Protein AF-A0ABD0TVQ8-F1 (afdb_monomer_lite)

Organism: Dendrobium thyrsiflorum (NCBI:txid117978)

InterPro domains:
  IPR002610 Peptidase S54, RHOMBOID-like [PTHR22936] (37-156)
  IPR022764 Peptidase S54, rhomboid domain [PF01694] (118-156)
  IPR035952 Rhomboid-like superfamily [G3DSA:1.20.1540.10] (41-158)
  IPR035952 Rhomboid-like superfamily [SSF144091] (42-156)

Structure (mmCIF, N/CA/C/O backbone):
data_AF-A0ABD0TVQ8-F1
#
_entry.id   AF-A0ABD0TVQ8-F1
#
loop_
_atom_site.group_PDB
_atom_site.id
_atom_site.type_symbol
_atom_site.label_atom_id
_atom_site.label_alt_id
_atom_site.label_comp_id
_atom_site.label_asym_id
_atom_site.label_entity_id
_atom_site.label_seq_id
_atom_site.pdbx_PDB_ins_code
_atom_site.Cartn_x
_atom_site.Cartn_y
_atom_site.Cartn_z
_atom_site.occupancy
_atom_site.B_iso_or_equiv
_atom_site.auth_seq_id
_atom_site.auth_comp_id
_atom_site.auth_asym_id
_atom_site.auth_atom_id
_atom_site.pdbx_PDB_model_num
ATOM 1 N N . MET A 1 1 ? -68.582 -15.828 108.645 1.00 33.28 1 MET A N 1
ATOM 2 C CA . MET A 1 1 ? -67.919 -17.125 108.888 1.00 33.28 1 MET A CA 1
ATOM 3 C C . MET A 1 1 ? -68.261 -18.036 107.720 1.00 33.28 1 MET A C 1
ATOM 5 O O . MET A 1 1 ? -69.447 -18.259 107.550 1.00 33.28 1 MET A O 1
ATOM 9 N N . ALA A 1 2 ? -67.241 -18.496 106.968 1.00 34.94 2 ALA A N 1
ATOM 10 C CA . ALA A 1 2 ? -67.259 -19.591 105.970 1.00 34.94 2 ALA A CA 1
ATOM 11 C C . ALA A 1 2 ? -68.169 -19.417 104.724 1.00 34.94 2 ALA A C 1
ATOM 13 O O . ALA A 1 2 ? -69.262 -18.898 104.852 1.00 34.94 2 ALA A O 1
ATOM 14 N N . MET A 1 3 ? -67.890 -19.843 103.486 1.00 33.44 3 MET A N 1
ATOM 15 C CA . MET A 1 3 ? -66.777 -20.412 102.689 1.00 33.44 3 MET A CA 1
ATOM 16 C C . MET A 1 3 ? -67.300 -20.331 101.216 1.00 33.44 3 MET A C 1
ATOM 18 O O . MET A 1 3 ? -68.487 -20.543 101.009 1.00 33.44 3 MET A O 1
ATOM 22 N N . ARG A 1 4 ? -66.553 -19.816 100.225 1.00 38.50 4 ARG A N 1
ATOM 23 C CA . ARG A 1 4 ? -65.771 -20.548 99.189 1.00 38.50 4 ARG A CA 1
ATOM 24 C C . ARG A 1 4 ? -66.583 -21.296 98.097 1.00 38.50 4 ARG A C 1
ATOM 26 O O . ARG A 1 4 ? -67.403 -22.139 98.427 1.00 38.50 4 ARG A O 1
ATOM 33 N N . GLY A 1 5 ? -66.228 -21.065 96.821 1.00 37.38 5 GLY A N 1
ATOM 34 C CA . GLY A 1 5 ? -66.559 -21.903 95.645 1.00 37.38 5 GLY A CA 1
ATOM 35 C C . GLY A 1 5 ? -66.944 -21.062 94.418 1.00 37.38 5 GLY A C 1
ATOM 36 O O . GLY A 1 5 ? -68.102 -20.701 94.275 1.00 37.38 5 GLY A O 1
ATOM 37 N N . ASP A 1 6 ? -65.995 -20.460 93.698 1.00 41.78 6 ASP A N 1
ATOM 38 C CA . ASP A 1 6 ? -65.337 -21.006 92.488 1.00 41.78 6 ASP A CA 1
ATOM 39 C C . ASP A 1 6 ? -66.322 -21.413 91.374 1.00 41.78 6 ASP A C 1
ATOM 41 O O . ASP A 1 6 ? -66.804 -22.541 91.318 1.00 41.78 6 ASP A O 1
ATOM 45 N N . GLY A 1 7 ? -66.632 -20.453 90.499 1.00 42.44 7 GLY A N 1
ATOM 46 C CA . GLY A 1 7 ? -67.338 -20.666 89.238 1.00 42.44 7 GLY A CA 1
ATOM 47 C C . GLY A 1 7 ? -66.349 -20.533 88.088 1.00 42.44 7 GLY A C 1
ATOM 48 O O . GLY A 1 7 ? -66.278 -19.483 87.454 1.00 42.44 7 GLY A O 1
ATOM 49 N N . SER A 1 8 ? -65.557 -21.583 87.875 1.00 40.28 8 SER A N 1
ATOM 50 C CA . SER A 1 8 ? -64.655 -21.728 86.734 1.00 40.28 8 SER A CA 1
ATOM 51 C C . SER A 1 8 ? -65.392 -21.475 85.417 1.00 40.28 8 SER A C 1
ATOM 53 O O . SER A 1 8 ? -66.349 -22.165 85.069 1.00 40.28 8 SER A O 1
ATOM 55 N N . THR A 1 9 ? -64.916 -20.475 84.679 1.00 43.75 9 THR A N 1
ATOM 56 C CA . THR A 1 9 ? -65.236 -20.241 83.273 1.00 43.75 9 THR A CA 1
ATOM 57 C C . THR A 1 9 ? -64.885 -21.490 82.473 1.00 43.75 9 THR A C 1
ATOM 59 O O . THR A 1 9 ? -63.727 -21.911 82.470 1.00 43.75 9 THR A O 1
ATOM 62 N N . ALA A 1 10 ? -65.874 -22.083 81.806 1.00 42.53 10 ALA A N 1
ATOM 63 C CA . ALA A 1 10 ? -65.649 -23.157 80.851 1.00 42.53 10 ALA A CA 1
ATOM 64 C C . ALA A 1 10 ? -64.708 -22.651 79.746 1.00 42.53 10 ALA A C 1
ATOM 66 O O . ALA A 1 10 ? -65.053 -21.748 78.987 1.00 42.53 10 ALA A O 1
ATOM 67 N N . VAL A 1 11 ? -63.495 -23.198 79.710 1.00 44.91 11 VAL A N 1
ATOM 68 C CA . VAL A 1 11 ? -62.554 -23.029 78.604 1.00 44.91 11 VAL A CA 1
ATOM 69 C C . VAL A 1 11 ? -62.820 -24.185 77.651 1.00 44.91 11 VAL A C 1
ATOM 71 O O . VAL A 1 11 ? -62.498 -25.329 77.970 1.00 44.91 11 VAL A O 1
ATOM 74 N N . ASP A 1 12 ? -63.441 -23.893 76.509 1.00 43.81 12 ASP A N 1
ATOM 75 C CA . ASP A 1 12 ? -63.528 -24.845 75.404 1.00 43.81 12 ASP A CA 1
ATOM 76 C C . ASP A 1 12 ? -62.108 -25.123 74.897 1.00 43.81 12 ASP A C 1
ATOM 78 O O . ASP A 1 12 ? -61.392 -24.241 74.417 1.00 43.81 12 ASP A O 1
ATOM 82 N N . MET A 1 13 ? -61.672 -26.362 75.094 1.00 39.38 13 MET A N 1
ATOM 83 C CA . MET A 1 13 ? -60.327 -26.832 74.801 1.00 39.38 13 MET A CA 1
ATOM 84 C C . MET A 1 13 ? -60.286 -27.315 73.345 1.00 39.38 13 MET A C 1
ATOM 86 O O . MET A 1 13 ? -60.282 -28.517 73.079 1.00 39.38 13 MET A O 1
ATOM 90 N N . ASP A 1 14 ? -60.271 -26.381 72.388 1.00 47.28 14 ASP A N 1
ATOM 91 C CA . ASP A 1 14 ? -60.069 -26.733 70.979 1.00 47.28 14 ASP A CA 1
ATOM 92 C C . ASP A 1 14 ? -58.584 -27.046 70.735 1.00 47.28 14 ASP A C 1
ATOM 94 O O . ASP A 1 14 ? -57.701 -26.187 70.646 1.00 47.28 14 ASP A O 1
ATOM 98 N N . THR A 1 15 ? -58.287 -28.338 70.710 1.00 49.91 15 THR A N 1
ATOM 99 C CA . THR A 1 15 ? -56.956 -28.892 70.484 1.00 49.91 15 THR A CA 1
ATOM 100 C C . THR A 1 15 ? -56.677 -28.905 68.982 1.00 49.91 15 THR A C 1
ATOM 102 O O . THR A 1 15 ? -56.748 -29.967 68.370 1.00 49.91 15 THR A O 1
ATOM 105 N N . LYS A 1 16 ? -56.372 -27.735 68.386 1.00 48.31 16 LYS A N 1
ATOM 106 C CA . LYS A 1 16 ? -55.550 -27.548 67.157 1.00 48.31 16 LYS A CA 1
ATOM 107 C C . LYS A 1 16 ? -55.581 -26.102 66.629 1.00 48.31 16 LYS A C 1
ATOM 109 O O . LYS A 1 16 ? -56.050 -25.830 65.533 1.00 48.31 16 LYS A O 1
ATOM 114 N N . THR A 1 17 ? -54.916 -25.189 67.324 1.00 50.25 17 THR A N 1
ATOM 115 C 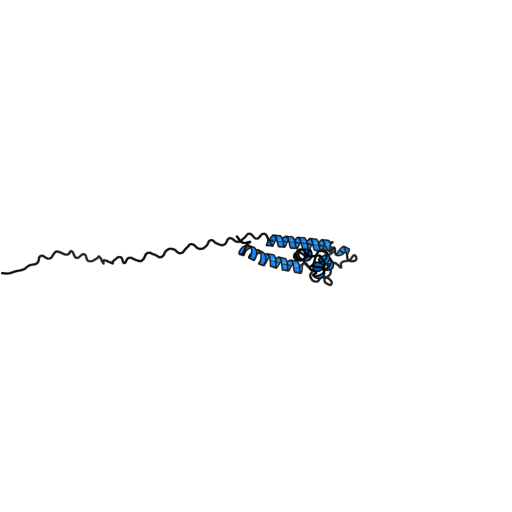CA . THR A 1 17 ? -54.328 -24.011 66.661 1.00 50.25 17 THR A CA 1
ATOM 116 C C . THR A 1 17 ? -53.004 -23.695 67.328 1.00 50.25 17 THR A C 1
ATOM 118 O O . THR A 1 17 ? -52.947 -23.044 68.368 1.00 50.25 17 THR A O 1
ATOM 121 N N . VAL A 1 18 ? -51.919 -24.197 66.739 1.00 48.66 18 VAL A N 1
ATOM 122 C CA . VAL A 1 18 ? -50.582 -23.669 67.013 1.00 48.66 18 VAL A CA 1
ATOM 123 C C . VA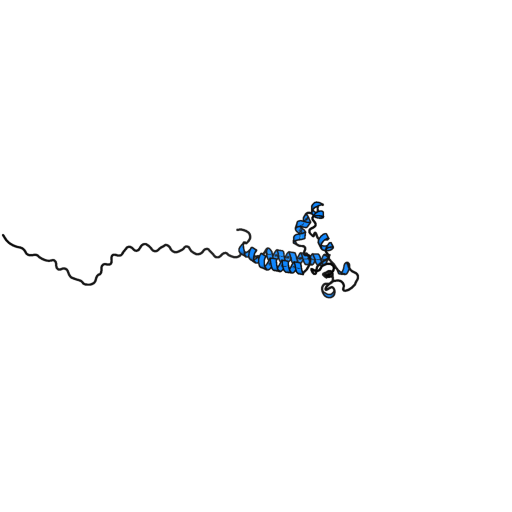L A 1 18 ? -50.583 -22.234 66.493 1.00 48.66 18 VAL A C 1
ATOM 125 O O . VAL A 1 18 ? -50.571 -22.009 65.285 1.00 48.66 18 VAL A O 1
ATOM 128 N N . TRP A 1 19 ? -50.641 -21.260 67.398 1.00 46.00 19 TRP A N 1
ATOM 129 C CA . TRP A 1 19 ? -50.377 -19.865 67.068 1.00 46.00 19 TRP A CA 1
ATOM 130 C C . TRP A 1 19 ? -48.885 -19.727 66.767 1.00 46.00 19 TRP A C 1
ATOM 132 O O . TRP A 1 19 ? -48.078 -19.521 67.669 1.00 46.00 19 TRP A O 1
ATOM 142 N N . ILE A 1 20 ? -48.505 -19.890 65.499 1.00 56.06 20 ILE A N 1
ATOM 143 C CA . ILE A 1 20 ? -47.192 -19.463 65.016 1.00 56.06 20 ILE A CA 1
ATOM 144 C C . ILE A 1 20 ? -47.277 -17.935 64.927 1.00 56.06 20 ILE A C 1
ATOM 146 O O . ILE A 1 20 ? -48.086 -17.439 64.134 1.00 56.06 20 ILE A O 1
ATOM 150 N N . PRO A 1 21 ? -46.505 -17.165 65.717 1.00 53.66 21 PRO A N 1
ATOM 151 C CA . PRO A 1 21 ? -46.377 -15.741 65.458 1.00 53.66 21 PRO A CA 1
ATOM 152 C C . PRO A 1 21 ? -45.923 -15.614 64.008 1.00 53.66 21 PRO A C 1
ATOM 154 O O . PRO A 1 21 ? -44.939 -16.253 63.633 1.00 53.66 21 PRO A O 1
ATOM 157 N N . LYS A 1 22 ? -46.629 -14.839 63.175 1.00 59.81 22 LYS A N 1
ATOM 158 C CA . LYS A 1 22 ? -46.043 -14.381 61.915 1.00 59.81 22 LYS A CA 1
ATOM 159 C C . LYS A 1 22 ? -44.799 -13.599 62.322 1.00 59.81 22 LYS A C 1
ATOM 161 O O . LYS A 1 22 ? -44.901 -12.437 62.685 1.00 59.81 22 LYS A O 1
ATOM 166 N N . GLN A 1 23 ? -43.647 -14.262 62.374 1.00 59.91 23 GLN A N 1
ATOM 167 C CA . GLN A 1 23 ? -42.381 -13.563 62.337 1.00 59.91 23 GLN A CA 1
ATOM 168 C C . GLN A 1 23 ? -42.458 -12.741 61.064 1.00 59.91 23 GLN A C 1
ATOM 170 O O . GLN A 1 23 ? -42.640 -13.305 59.982 1.00 59.91 23 GLN A O 1
ATOM 175 N N . ASP A 1 24 ? -42.432 -11.424 61.231 1.00 65.44 24 ASP A N 1
ATOM 176 C CA . ASP A 1 24 ? -42.329 -10.471 60.145 1.00 65.44 24 ASP A CA 1
ATOM 177 C C . ASP A 1 24 ? -41.044 -10.805 59.394 1.00 65.44 24 ASP A C 1
ATOM 179 O O . ASP A 1 24 ? -39.939 -10.411 59.775 1.00 65.44 24 ASP A O 1
ATOM 183 N N . LEU A 1 25 ? -41.186 -11.652 58.376 1.00 71.12 25 LEU A N 1
ATOM 184 C CA . LEU A 1 25 ? -40.103 -11.988 57.479 1.00 71.12 25 LEU A CA 1
ATOM 185 C C . LEU A 1 25 ? -39.623 -10.659 56.894 1.00 71.12 25 LEU A C 1
ATOM 187 O O . LEU A 1 25 ? -40.457 -9.874 56.427 1.00 71.12 25 LEU A O 1
ATOM 191 N N . PRO A 1 26 ? -38.309 -10.378 56.939 1.00 79.19 26 PRO A N 1
ATOM 192 C CA . PRO A 1 26 ? -37.788 -9.183 56.306 1.00 79.19 26 PRO A CA 1
ATOM 193 C C . PRO A 1 26 ? -38.245 -9.165 54.842 1.00 79.19 26 PRO A C 1
ATOM 195 O O . PRO A 1 26 ? -38.350 -10.233 54.222 1.00 79.19 26 PRO A O 1
ATOM 198 N N . PRO A 1 27 ? -38.559 -7.979 54.291 1.00 82.38 27 PRO A N 1
ATOM 199 C CA . PRO A 1 27 ? -38.996 -7.878 52.911 1.00 82.38 27 PRO A CA 1
ATOM 200 C C . PRO A 1 27 ? -37.962 -8.552 52.001 1.00 82.38 27 PRO A C 1
ATOM 202 O O . PRO A 1 27 ? -36.758 -8.469 52.275 1.00 82.38 27 PRO A O 1
ATOM 205 N N . PRO A 1 28 ? -38.411 -9.239 50.937 1.00 85.31 28 PRO A N 1
ATOM 206 C CA . PRO A 1 28 ? -37.493 -9.860 50.001 1.00 85.31 28 PRO A CA 1
ATOM 207 C C . PRO A 1 28 ? -36.526 -8.801 49.455 1.00 85.31 28 PRO A C 1
ATOM 209 O O . PRO A 1 28 ? -36.927 -7.645 49.265 1.00 85.31 28 PRO A O 1
ATOM 212 N N . PRO A 1 29 ? -35.257 -9.168 49.209 1.00 87.81 29 PRO A N 1
ATOM 213 C CA . PRO A 1 29 ? -34.308 -8.248 48.610 1.00 87.81 29 PRO A CA 1
ATOM 214 C C . PRO A 1 29 ? -34.850 -7.740 47.266 1.00 87.81 29 PRO A C 1
ATOM 216 O O . PRO A 1 29 ? -35.552 -8.482 46.566 1.00 87.81 29 PRO A O 1
ATOM 219 N N . PRO A 1 30 ? -34.542 -6.485 46.893 1.00 88.94 30 PRO A N 1
ATOM 220 C CA . PRO A 1 30 ? -34.936 -5.961 45.597 1.00 88.94 30 PRO A CA 1
ATOM 221 C C . PRO A 1 30 ? -34.379 -6.856 44.479 1.00 88.94 30 PRO A C 1
ATOM 223 O O . PRO A 1 30 ? -33.283 -7.412 44.625 1.00 88.94 30 PRO A O 1
ATOM 226 N N . PRO A 1 31 ? -35.118 -7.017 43.367 1.00 90.12 31 PRO A N 1
ATOM 227 C CA . PRO A 1 31 ? -34.634 -7.786 42.232 1.00 90.12 31 PRO A CA 1
ATOM 228 C C . PRO A 1 31 ? -33.308 -7.201 41.721 1.00 90.12 31 PRO A C 1
ATOM 230 O O . PRO A 1 31 ? -33.112 -5.982 41.787 1.00 90.12 31 PRO A O 1
ATOM 233 N N . PRO A 1 32 ? -32.392 -8.048 41.214 1.00 89.56 32 PRO A N 1
ATOM 234 C CA . PRO A 1 32 ? -31.151 -7.565 40.634 1.00 89.56 32 PRO A CA 1
ATOM 235 C C . PRO A 1 32 ? -31.452 -6.598 39.481 1.00 89.56 32 PRO A C 1
ATOM 237 O O . PRO A 1 32 ? -32.454 -6.777 38.776 1.00 89.56 32 PRO A O 1
ATOM 240 N N . PRO A 1 33 ? -30.605 -5.573 39.278 1.00 89.19 33 PRO A N 1
ATOM 241 C CA . PRO A 1 33 ? -30.753 -4.682 38.141 1.00 89.19 33 PRO A CA 1
ATOM 242 C C . PRO A 1 33 ? -30.734 -5.491 36.834 1.00 89.19 33 PRO A C 1
ATOM 244 O O . PRO A 1 33 ? -30.054 -6.522 36.759 1.00 89.19 33 PRO A O 1
ATOM 247 N N . PRO A 1 34 ? -31.480 -5.051 35.806 1.00 88.50 34 PRO A N 1
ATOM 248 C CA . PRO A 1 34 ? -31.452 -5.708 34.509 1.00 88.50 34 PRO A CA 1
ATOM 249 C C . PRO A 1 34 ? -30.013 -5.748 33.971 1.00 88.50 34 PRO A C 1
ATOM 251 O O . PRO A 1 34 ? -29.242 -4.814 34.225 1.00 88.50 34 PRO A O 1
ATOM 254 N N . PRO A 1 35 ? -29.633 -6.813 33.239 1.00 86.12 35 PRO A N 1
ATOM 255 C CA . PRO A 1 35 ? -28.323 -6.868 32.611 1.00 86.12 35 PRO A CA 1
ATOM 256 C C . PRO A 1 35 ? -28.145 -5.650 31.694 1.00 86.12 35 PRO A C 1
ATOM 258 O O . PRO A 1 35 ? -29.127 -5.183 31.103 1.00 86.12 35 PRO A O 1
ATOM 261 N N . PRO A 1 36 ? -26.913 -5.127 31.567 1.00 82.62 36 PRO A N 1
ATOM 262 C CA . PRO A 1 36 ? -26.650 -4.048 30.633 1.00 82.62 36 PRO A CA 1
ATOM 263 C C . PRO A 1 36 ? -27.094 -4.468 29.225 1.00 82.62 36 PRO A C 1
ATOM 265 O O . PRO A 1 36 ? -27.005 -5.653 28.878 1.00 82.62 36 PRO A O 1
ATOM 268 N N . PRO A 1 37 ? -27.597 -3.523 28.412 1.00 80.00 37 PRO A N 1
ATOM 269 C CA . PRO A 1 37 ? -27.959 -3.824 27.038 1.00 80.00 37 PRO A CA 1
ATOM 270 C C . PRO A 1 37 ? -26.745 -4.416 26.305 1.00 80.00 37 PRO A C 1
ATOM 272 O O . PRO A 1 37 ? -25.616 -3.975 26.539 1.00 80.00 37 PRO A O 1
ATOM 275 N N . PRO A 1 38 ? -26.944 -5.421 25.435 1.00 78.56 38 PRO A N 1
ATOM 276 C CA . PRO A 1 38 ? -25.847 -6.005 24.678 1.00 78.56 38 PRO A CA 1
ATOM 277 C C . PRO A 1 38 ? -25.159 -4.922 23.841 1.00 78.56 38 PRO A C 1
ATOM 279 O O . PRO A 1 38 ? -25.831 -4.139 23.165 1.00 78.56 38 PRO A O 1
ATOM 282 N N . HIS A 1 39 ? -23.824 -4.888 23.871 1.00 73.00 39 HIS A N 1
ATOM 283 C CA . HIS A 1 39 ? -23.054 -4.006 22.998 1.00 73.00 39 HIS A CA 1
ATOM 284 C C . HIS A 1 39 ? -23.388 -4.335 21.540 1.00 73.00 39 HIS A C 1
ATOM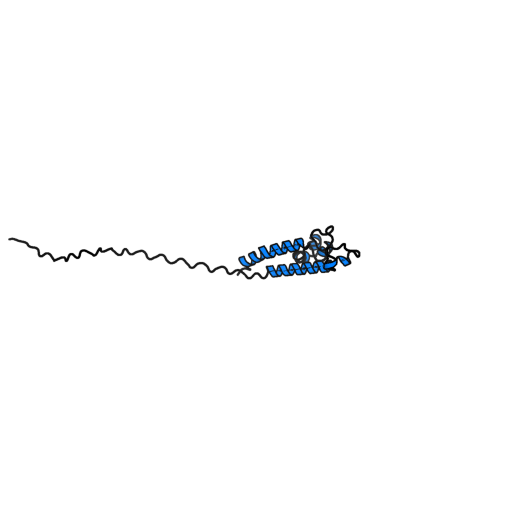 286 O O . HIS A 1 39 ? -23.209 -5.468 21.086 1.00 73.00 39 HIS A O 1
ATOM 292 N N . LYS A 1 40 ? -23.909 -3.349 20.808 1.00 77.62 40 LYS A N 1
ATOM 293 C CA . LYS A 1 40 ? -24.167 -3.485 19.378 1.00 77.62 40 LYS A CA 1
ATOM 294 C C . LYS A 1 40 ? -22.834 -3.293 18.649 1.00 77.62 40 LYS A C 1
ATOM 296 O O . LYS A 1 40 ? -22.250 -2.222 18.799 1.00 77.62 40 LYS A O 1
ATOM 301 N N . PRO A 1 41 ? -22.343 -4.287 17.886 1.00 77.25 41 PRO A N 1
ATOM 302 C CA . PRO A 1 41 ? -21.082 -4.138 17.175 1.00 77.25 41 PRO A CA 1
ATOM 303 C C . PRO A 1 41 ? -21.192 -2.995 16.168 1.00 77.25 41 PRO A C 1
ATOM 305 O O . PRO A 1 41 ? -22.230 -2.821 15.515 1.00 77.25 41 PRO A O 1
ATOM 308 N N . TRP A 1 42 ? -20.117 -2.225 16.042 1.00 83.94 42 TRP A N 1
ATOM 309 C CA . TRP A 1 42 ? -20.037 -1.154 15.060 1.00 83.94 42 TRP A CA 1
ATOM 310 C C . TRP A 1 42 ? -20.011 -1.729 13.635 1.00 83.94 42 TRP A C 1
ATOM 312 O O . TRP A 1 42 ? -19.477 -2.813 13.386 1.00 83.94 42 TRP A O 1
ATOM 322 N N . ILE A 1 43 ? -20.604 -1.015 12.675 1.00 88.12 43 ILE A N 1
ATOM 323 C CA . ILE A 1 43 ? -20.584 -1.432 11.268 1.00 88.12 43 ILE A CA 1
ATOM 324 C C . ILE A 1 43 ? -19.199 -1.128 10.702 1.00 88.12 43 ILE A C 1
ATOM 326 O O . ILE A 1 43 ? -18.857 0.034 10.500 1.00 88.12 43 ILE A O 1
ATOM 330 N N . ALA A 1 44 ? -18.423 -2.173 10.416 1.00 90.19 44 ALA A N 1
ATOM 331 C CA . ALA A 1 44 ? -17.100 -2.015 9.828 1.00 90.19 44 ALA A CA 1
ATOM 332 C C . ALA A 1 44 ? -17.191 -1.563 8.363 1.00 90.19 44 ALA A C 1
ATOM 334 O O . ALA A 1 44 ? -17.617 -2.330 7.496 1.00 90.19 44 ALA A O 1
ATOM 335 N N . TRP A 1 45 ? -16.782 -0.328 8.084 1.00 92.56 45 TRP A N 1
ATOM 336 C CA . TRP A 1 45 ? -16.749 0.248 6.738 1.00 92.56 45 TRP A CA 1
ATOM 337 C C . TRP A 1 45 ? -15.377 0.824 6.394 1.00 92.56 45 TRP A C 1
ATOM 339 O O . TRP A 1 45 ? -14.977 0.771 5.227 1.00 92.56 45 TRP A O 1
ATOM 349 N N . LEU A 1 46 ? -14.628 1.329 7.380 1.00 93.19 46 LEU A N 1
ATOM 350 C CA . LEU A 1 46 ? -13.337 1.961 7.143 1.00 93.19 46 LEU A CA 1
ATOM 351 C C . LEU A 1 46 ? -12.307 0.919 6.720 1.00 93.19 46 LEU A C 1
ATOM 353 O O . LEU A 1 46 ? -11.634 1.099 5.707 1.00 93.19 46 LEU A O 1
ATOM 357 N N . VAL A 1 47 ? -12.207 -0.193 7.448 1.00 94.69 47 VAL A N 1
ATOM 358 C CA . VAL A 1 47 ? -11.205 -1.226 7.171 1.00 94.69 47 VAL A CA 1
ATOM 359 C C . VAL A 1 47 ? -11.407 -1.879 5.796 1.00 94.69 47 VAL A C 1
ATOM 361 O O . VAL A 1 47 ? -10.437 -1.938 5.035 1.00 94.69 47 VAL A O 1
ATOM 364 N N . PRO A 1 48 ? -12.628 -2.297 5.396 1.00 93.94 48 PRO A N 1
ATOM 365 C CA . PRO A 1 48 ? -12.875 -2.758 4.029 1.00 93.94 48 PRO A CA 1
ATOM 366 C C . PRO A 1 48 ? -12.541 -1.700 2.969 1.00 93.94 48 PRO A C 1
ATOM 368 O O . PRO A 1 48 ? -11.971 -2.033 1.931 1.00 93.94 48 PRO A O 1
ATOM 371 N N . SER A 1 49 ? -12.838 -0.423 3.234 1.00 95.25 49 SER A N 1
ATOM 372 C CA . SER A 1 49 ? -12.510 0.669 2.309 1.00 95.25 49 SER A CA 1
ATOM 373 C C . SER A 1 49 ? -10.998 0.822 2.135 1.00 95.25 49 SER A C 1
ATOM 375 O O . SER A 1 49 ? -10.510 0.875 1.009 1.00 95.25 49 SER A O 1
ATOM 377 N N . VAL A 1 50 ? -10.234 0.811 3.230 1.00 95.88 50 VAL A N 1
ATOM 378 C CA . VAL A 1 50 ? -8.763 0.853 3.203 1.00 95.88 50 VAL A CA 1
ATOM 379 C C . VAL A 1 50 ? -8.194 -0.347 2.440 1.00 95.88 50 VAL A C 1
ATOM 381 O O . VAL A 1 50 ? -7.273 -0.183 1.640 1.00 95.88 50 VAL A O 1
ATOM 384 N N . ALA A 1 51 ? -8.753 -1.546 2.623 1.00 95.88 51 ALA A N 1
ATOM 385 C CA . ALA A 1 51 ? -8.345 -2.733 1.872 1.00 95.88 51 ALA A CA 1
ATOM 386 C C . ALA A 1 51 ? -8.553 -2.559 0.354 1.00 95.88 51 ALA A C 1
ATOM 388 O O . ALA A 1 51 ? -7.644 -2.832 -0.430 1.00 95.88 51 ALA A O 1
ATOM 389 N N . ILE A 1 52 ? -9.707 -2.029 -0.067 1.00 96.50 52 ILE A N 1
ATOM 390 C CA . ILE A 1 52 ? -9.988 -1.729 -1.480 1.00 96.50 52 ILE A CA 1
ATOM 391 C C . ILE A 1 52 ? -8.984 -0.710 -2.030 1.00 96.50 52 ILE A C 1
ATOM 393 O O . ILE A 1 52 ? -8.418 -0.924 -3.102 1.00 96.50 52 ILE A O 1
ATOM 397 N N . VAL A 1 53 ? -8.721 0.372 -1.293 1.00 97.00 53 VAL A N 1
ATOM 398 C CA . VAL A 1 53 ? -7.768 1.407 -1.720 1.00 97.00 53 VAL A CA 1
ATOM 399 C C . VAL A 1 53 ? -6.364 0.819 -1.899 1.00 97.00 53 VAL A C 1
ATOM 401 O O . VAL A 1 53 ? -5.726 1.091 -2.914 1.00 97.00 53 VAL A O 1
ATOM 404 N N . ASN A 1 54 ? -5.904 -0.060 -1.003 1.00 96.94 54 ASN A N 1
ATOM 405 C CA . ASN A 1 54 ? -4.613 -0.743 -1.152 1.00 96.94 54 ASN A CA 1
ATOM 406 C C . ASN A 1 54 ? -4.523 -1.582 -2.436 1.00 96.94 54 ASN A C 1
ATOM 408 O O . ASN A 1 54 ? -3.508 -1.541 -3.131 1.00 96.94 54 ASN A O 1
ATOM 412 N N . ILE A 1 55 ? -5.590 -2.307 -2.788 1.00 96.56 55 ILE A N 1
ATOM 413 C CA . ILE A 1 55 ? -5.644 -3.091 -4.031 1.00 96.56 55 ILE A CA 1
ATOM 414 C C . ILE A 1 55 ? -5.572 -2.168 -5.255 1.00 96.56 55 ILE A C 1
ATOM 416 O O . ILE A 1 55 ? -4.823 -2.445 -6.192 1.00 96.56 55 ILE A O 1
ATOM 420 N N . VAL A 1 56 ? -6.307 -1.052 -5.240 1.00 97.44 56 VAL A N 1
ATOM 421 C CA . VAL A 1 56 ? -6.304 -0.066 -6.333 1.00 97.44 56 VAL A CA 1
ATOM 422 C C . VAL A 1 56 ? -4.922 0.567 -6.507 1.00 97.44 56 VAL A C 1
ATOM 424 O O . VAL A 1 56 ? -4.411 0.619 -7.625 1.00 97.44 56 VAL A O 1
ATOM 427 N N . PHE A 1 57 ? -4.281 1.004 -5.421 1.00 97.25 57 PHE A N 1
ATOM 428 C CA . PHE A 1 57 ? -2.934 1.581 -5.474 1.00 97.25 57 PHE A CA 1
ATOM 429 C C . PHE A 1 57 ? -1.883 0.571 -5.933 1.00 97.25 57 PHE A C 1
ATOM 431 O O . PHE A 1 57 ? -0.981 0.927 -6.697 1.00 97.25 57 PHE A O 1
ATOM 438 N N . PHE A 1 58 ? -2.006 -0.695 -5.532 1.00 97.06 58 PHE A N 1
ATOM 439 C CA . PHE A 1 58 ? -1.131 -1.747 -6.033 1.00 97.06 58 PHE A CA 1
ATOM 440 C C . PHE A 1 58 ? -1.323 -1.971 -7.539 1.00 97.06 58 PHE A C 1
ATOM 442 O O . PHE A 1 58 ? -0.343 -2.015 -8.281 1.00 97.06 58 PHE A O 1
ATOM 449 N N . ALA A 1 59 ? -2.568 -2.028 -8.020 1.00 96.44 59 ALA A N 1
ATOM 450 C CA . ALA A 1 59 ? -2.856 -2.143 -9.448 1.00 96.44 59 ALA A CA 1
ATOM 451 C C . ALA A 1 59 ? -2.298 -0.950 -10.244 1.00 96.44 59 ALA A C 1
ATOM 453 O O . ALA A 1 59 ? -1.670 -1.143 -11.285 1.00 96.44 59 ALA A O 1
ATOM 454 N N . TYR A 1 60 ? -2.454 0.274 -9.729 1.00 97.06 60 TYR A N 1
ATOM 455 C CA . TYR A 1 60 ? -1.857 1.476 -10.314 1.00 97.06 60 TYR A CA 1
ATOM 456 C C . TYR A 1 60 ? -0.324 1.400 -10.352 1.00 97.06 60 TYR A C 1
ATOM 458 O O . TYR A 1 60 ? 0.292 1.711 -11.369 1.00 97.06 60 TYR A O 1
ATOM 466 N N . THR A 1 61 ? 0.294 0.916 -9.276 1.00 96.75 61 THR A N 1
ATOM 467 C CA . THR A 1 61 ? 1.746 0.715 -9.209 1.00 96.75 61 THR A CA 1
ATOM 468 C C . THR A 1 61 ? 2.222 -0.270 -10.275 1.00 96.75 61 THR A C 1
ATOM 470 O O . THR A 1 61 ? 3.176 0.018 -10.993 1.00 96.75 61 THR A O 1
ATOM 473 N N . MET A 1 62 ? 1.533 -1.401 -10.440 1.00 95.81 62 MET A N 1
ATOM 474 C CA . MET A 1 62 ? 1.853 -2.387 -11.477 1.00 95.81 62 MET A CA 1
ATOM 475 C C . MET A 1 62 ? 1.641 -1.831 -12.891 1.00 95.81 62 MET A C 1
ATOM 477 O O . MET A 1 62 ? 2.445 -2.092 -13.782 1.00 95.81 62 MET A O 1
ATOM 481 N N . TYR A 1 63 ? 0.609 -1.008 -13.094 1.00 95.00 63 TYR A N 1
ATOM 482 C CA . TYR A 1 63 ? 0.373 -0.318 -14.364 1.00 95.00 63 TYR A CA 1
ATOM 483 C C . TYR A 1 63 ? 1.487 0.677 -14.719 1.00 95.00 63 TYR A C 1
ATOM 485 O O . TYR A 1 63 ? 1.873 0.791 -15.887 1.00 95.00 63 TYR A O 1
ATOM 493 N N . ALA A 1 64 ? 1.976 1.419 -13.722 1.00 95.19 64 ALA A N 1
ATOM 494 C CA . ALA A 1 64 ? 3.095 2.343 -13.865 1.00 95.19 64 ALA A CA 1
ATOM 495 C C . ALA A 1 64 ? 4.437 1.606 -14.002 1.00 95.19 64 ALA A C 1
ATOM 497 O O . ALA A 1 64 ? 5.371 2.150 -14.588 1.00 95.19 64 ALA A O 1
ATOM 498 N N . ASN A 1 65 ? 4.529 0.378 -13.481 1.00 94.88 65 ASN A N 1
ATOM 499 C CA . ASN A 1 65 ? 5.731 -0.434 -13.579 1.00 94.88 65 ASN A CA 1
ATOM 500 C C . ASN A 1 65 ? 6.019 -0.893 -15.013 1.00 94.88 65 ASN A C 1
ATOM 502 O O . ASN A 1 65 ? 7.169 -0.867 -15.427 1.00 94.88 65 ASN A O 1
ATOM 506 N N . ASP A 1 66 ? 4.997 -1.327 -15.753 1.00 93.25 66 ASP A N 1
ATOM 507 C CA . ASP A 1 66 ? 5.109 -1.682 -17.177 1.00 93.25 66 ASP A CA 1
ATOM 508 C C . ASP A 1 66 ? 6.404 -2.450 -17.528 1.00 93.25 66 ASP A C 1
ATOM 510 O O . ASP A 1 66 ? 7.235 -1.998 -18.320 1.00 93.25 66 ASP A O 1
ATOM 514 N N . CYS A 1 67 ? 6.599 -3.611 -16.890 1.00 92.00 67 CYS A N 1
ATOM 515 C CA . CYS A 1 67 ? 7.802 -4.442 -17.052 1.00 92.00 67 CYS A CA 1
ATOM 516 C C . CYS A 1 67 ? 8.179 -4.691 -18.535 1.00 92.00 67 CYS A C 1
ATOM 518 O O . CYS A 1 67 ? 9.349 -4.516 -18.890 1.00 92.00 67 CYS A O 1
ATOM 520 N N . PRO A 1 68 ? 7.233 -5.009 -19.448 1.00 89.75 68 PRO A N 1
ATOM 521 C CA . PRO A 1 68 ? 7.553 -5.253 -20.859 1.00 89.75 68 PRO A CA 1
ATOM 522 C C . PRO A 1 68 ? 8.112 -4.040 -21.609 1.00 89.75 68 PRO A C 1
ATOM 524 O O . PRO A 1 68 ? 8.794 -4.215 -22.612 1.00 89.75 68 PRO A O 1
ATOM 527 N N . ALA A 1 69 ? 7.818 -2.817 -21.157 1.00 89.56 69 ALA A N 1
ATOM 528 C CA . ALA A 1 69 ? 8.358 -1.601 -21.761 1.00 89.56 69 ALA A CA 1
ATOM 529 C C . ALA A 1 69 ? 9.792 -1.289 -21.299 1.00 89.56 69 ALA A C 1
ATOM 531 O O . ALA A 1 69 ? 10.478 -0.485 -21.930 1.00 89.56 69 ALA A O 1
ATOM 532 N N . ARG A 1 70 ? 10.247 -1.898 -20.196 1.00 84.69 70 ARG A N 1
ATOM 533 C CA . ARG A 1 70 ? 11.561 -1.641 -19.583 1.00 84.69 70 ARG A CA 1
ATOM 534 C C . ARG A 1 70 ? 12.626 -2.660 -19.951 1.00 84.69 70 ARG A C 1
ATOM 536 O O . ARG A 1 70 ? 13.810 -2.329 -19.940 1.00 84.69 70 ARG A O 1
ATOM 543 N N . HIS A 1 71 ? 12.212 -3.876 -20.281 1.00 86.19 71 HIS A N 1
ATOM 544 C CA . HIS A 1 71 ? 13.106 -4.978 -20.620 1.00 86.19 71 HIS A CA 1
ATOM 545 C C . HIS A 1 71 ? 13.035 -5.310 -22.113 1.00 86.19 71 HIS A C 1
ATOM 547 O O . HIS A 1 71 ? 12.022 -5.040 -22.760 1.00 86.19 71 HIS A O 1
ATOM 553 N N . PRO A 1 72 ? 14.100 -5.892 -22.694 1.00 82.44 72 PRO A N 1
ATOM 554 C CA . PRO A 1 72 ? 14.057 -6.359 -24.072 1.00 82.44 72 PRO A CA 1
ATOM 555 C C . PRO A 1 72 ? 12.937 -7.400 -24.278 1.00 82.44 72 PRO A C 1
ATOM 557 O O . PRO A 1 72 ? 12.594 -8.123 -23.339 1.00 82.44 72 PRO A O 1
ATOM 560 N N . PRO A 1 73 ? 12.389 -7.520 -25.504 1.00 72.75 73 PRO A N 1
ATOM 561 C CA . PRO A 1 73 ? 11.308 -8.456 -25.800 1.00 72.75 73 PRO A CA 1
ATOM 562 C C . PRO A 1 73 ? 11.701 -9.899 -25.446 1.00 72.75 73 PRO A C 1
ATOM 564 O O . PRO A 1 73 ? 12.624 -10.460 -26.036 1.00 72.75 73 PRO A O 1
ATOM 567 N N . GLY A 1 74 ? 11.005 -10.501 -24.481 1.00 72.56 74 GLY A N 1
ATOM 568 C CA . GLY A 1 74 ? 11.262 -11.860 -24.002 1.00 72.56 74 GLY A CA 1
ATOM 569 C C . GLY A 1 74 ? 10.484 -12.190 -22.723 1.00 72.56 74 GLY A C 1
ATOM 570 O O . GLY A 1 74 ? 9.931 -11.305 -22.076 1.00 72.56 74 GLY A O 1
ATOM 571 N N . ASP A 1 75 ? 10.455 -13.467 -22.332 1.00 75.44 75 ASP A N 1
ATOM 572 C CA . ASP A 1 75 ? 9.758 -13.955 -21.126 1.00 75.44 75 ASP A CA 1
ATOM 573 C C . ASP A 1 75 ? 10.572 -13.690 -19.831 1.00 75.44 75 ASP A C 1
ATOM 575 O O . ASP A 1 75 ? 10.714 -14.564 -18.978 1.00 75.44 75 ASP A O 1
ATOM 579 N N . VAL A 1 76 ? 11.160 -12.495 -19.688 1.00 88.25 76 VAL A N 1
ATOM 580 C CA . VAL A 1 76 ? 11.926 -12.101 -18.484 1.00 88.25 76 VAL A CA 1
ATOM 581 C C . VAL A 1 76 ? 10.984 -11.698 -17.345 1.00 88.25 76 VAL A C 1
ATOM 583 O O . VAL A 1 76 ? 11.246 -11.991 -16.179 1.00 88.25 76 VAL A O 1
ATOM 586 N N . CYS A 1 77 ? 9.866 -11.051 -17.688 1.00 90.81 77 CYS A N 1
ATOM 587 C CA . CYS A 1 77 ? 8.846 -10.637 -16.732 1.00 90.81 77 CYS A CA 1
ATOM 588 C C . CYS A 1 77 ? 7.996 -11.835 -16.288 1.00 90.81 77 CYS A C 1
ATOM 590 O O . CYS A 1 77 ? 7.505 -12.628 -17.100 1.00 90.81 77 CYS A O 1
ATOM 592 N N . ILE A 1 78 ? 7.758 -11.940 -14.985 1.00 91.62 78 ILE A N 1
ATOM 593 C CA . ILE A 1 78 ? 6.959 -13.018 -14.408 1.00 91.62 78 ILE A CA 1
ATOM 594 C C . ILE A 1 78 ? 5.501 -12.850 -14.843 1.00 91.62 78 ILE A C 1
ATOM 596 O O . ILE A 1 78 ? 4.910 -11.779 -14.692 1.00 91.62 78 ILE A O 1
ATOM 600 N N . LEU A 1 79 ? 4.917 -13.939 -15.355 1.00 88.50 79 LEU A N 1
ATOM 601 C CA . LEU A 1 79 ? 3.532 -14.010 -15.839 1.00 88.50 79 LEU A CA 1
ATOM 602 C C . LEU A 1 79 ? 3.212 -13.034 -16.987 1.00 88.50 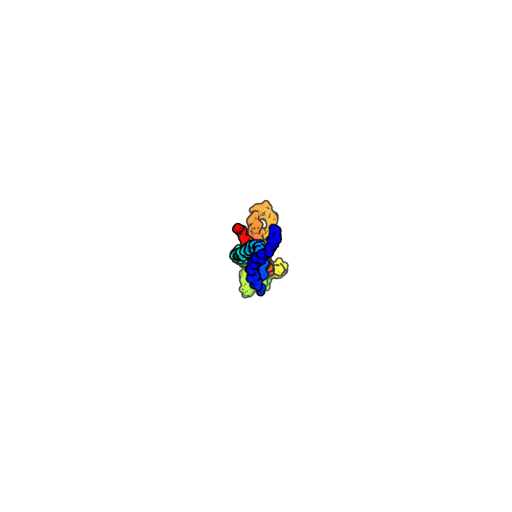79 LEU A C 1
ATOM 604 O O . LEU A 1 79 ? 2.042 -12.705 -17.202 1.00 88.50 79 LEU A O 1
ATOM 608 N N . PHE A 1 80 ? 4.226 -12.657 -17.778 1.00 87.62 80 PHE A N 1
ATOM 609 C CA . PHE A 1 80 ? 4.078 -11.803 -18.963 1.00 87.62 80 PHE A CA 1
ATOM 610 C C . PHE A 1 80 ? 2.911 -12.195 -19.868 1.00 87.62 80 PHE A C 1
ATOM 612 O O . PHE A 1 80 ? 2.076 -11.364 -20.224 1.00 87.62 80 PHE A O 1
ATOM 619 N N . ARG A 1 81 ? 2.804 -13.490 -20.170 1.00 85.19 81 ARG A N 1
ATOM 620 C CA . ARG A 1 81 ? 1.778 -14.041 -21.064 1.00 85.19 81 ARG A CA 1
ATOM 621 C C . ARG A 1 81 ? 0.342 -13.861 -20.561 1.00 85.19 81 ARG A C 1
ATOM 623 O O . ARG A 1 81 ? -0.575 -13.921 -21.370 1.00 85.19 81 ARG A O 1
ATOM 630 N N . TYR A 1 82 ? 0.146 -13.662 -19.257 1.00 88.19 82 TYR A N 1
ATOM 631 C CA . TYR A 1 82 ? -1.178 -13.525 -18.644 1.00 88.19 82 TYR A CA 1
ATOM 632 C C . TYR A 1 82 ? -1.521 -12.071 -18.312 1.00 88.19 82 TYR A C 1
ATOM 634 O O . TYR A 1 82 ? -2.638 -11.635 -18.575 1.00 88.19 82 TYR A O 1
ATOM 642 N N . PHE A 1 83 ? -0.574 -11.320 -17.740 1.00 88.88 83 PHE A N 1
ATOM 643 C CA . PHE A 1 83 ? -0.829 -9.976 -17.209 1.00 88.88 83 PHE A CA 1
ATOM 644 C C . PHE A 1 83 ? -0.324 -8.837 -18.105 1.00 88.88 83 PHE A C 1
ATOM 646 O O . PHE A 1 83 ? -0.698 -7.682 -17.885 1.00 88.88 83 PHE A O 1
ATOM 653 N N . GLY A 1 84 ? 0.496 -9.124 -19.123 1.00 89.44 84 GLY A N 1
ATOM 654 C CA . GLY A 1 84 ? 0.995 -8.126 -20.071 1.00 89.44 84 GLY A CA 1
ATOM 655 C C . GLY A 1 84 ? 1.667 -6.948 -19.363 1.00 89.44 84 GLY A C 1
ATOM 656 O O . GLY A 1 84 ? 2.684 -7.113 -18.695 1.00 89.44 84 GLY A O 1
ATOM 657 N N . ARG A 1 85 ? 1.080 -5.753 -19.459 1.00 91.12 85 ARG A N 1
ATOM 658 C CA . ARG A 1 85 ? 1.580 -4.535 -18.797 1.00 91.12 85 ARG A CA 1
ATOM 659 C C . ARG A 1 85 ? 1.664 -4.644 -17.267 1.00 91.12 85 ARG A C 1
ATOM 661 O O . ARG A 1 85 ? 2.533 -4.031 -16.663 1.00 91.12 85 ARG A O 1
ATOM 668 N N . PHE A 1 86 ? 0.803 -5.443 -16.640 1.00 92.19 86 PHE A N 1
ATOM 669 C CA . PHE A 1 86 ? 0.758 -5.633 -15.183 1.00 92.19 86 PHE A CA 1
ATOM 670 C C . PHE A 1 86 ? 1.694 -6.744 -14.688 1.00 92.19 86 PHE A C 1
ATOM 672 O O . PHE A 1 86 ? 1.502 -7.282 -13.600 1.00 92.19 86 PHE A O 1
ATOM 679 N N . SER A 1 87 ? 2.674 -7.137 -15.497 1.00 92.19 87 SER A N 1
ATOM 680 C CA . SER A 1 87 ? 3.593 -8.222 -15.152 1.00 92.19 87 SER A CA 1
ATOM 681 C C . SER A 1 87 ? 4.598 -7.810 -14.089 1.00 92.19 87 SER A C 1
ATOM 683 O O . SER A 1 87 ? 4.940 -6.633 -13.953 1.00 92.19 87 SER A O 1
ATOM 685 N N . PHE A 1 88 ? 5.083 -8.804 -13.353 1.00 92.94 88 PHE A N 1
ATOM 686 C CA . PHE A 1 88 ? 6.007 -8.594 -12.244 1.00 92.94 88 PHE A CA 1
ATOM 687 C C . PHE A 1 88 ? 7.454 -8.634 -12.714 1.00 92.94 88 PHE A C 1
ATOM 689 O O . PHE A 1 88 ? 7.796 -9.340 -13.669 1.00 92.94 88 PHE A O 1
ATOM 696 N N . GLU A 1 89 ? 8.298 -7.895 -12.003 1.00 93.81 89 GLU A N 1
ATOM 697 C CA . GLU A 1 89 ? 9.741 -7.965 -12.182 1.00 93.81 89 GLU A CA 1
ATOM 698 C C . GLU A 1 89 ? 10.269 -9.362 -11.817 1.00 93.81 89 GLU A C 1
ATOM 700 O O . GLU A 1 89 ? 9.672 -10.061 -10.986 1.00 93.81 89 GLU A O 1
ATOM 705 N N . PRO A 1 90 ? 11.393 -9.797 -12.412 1.00 91.31 90 PRO A N 1
ATOM 706 C CA . PRO A 1 90 ? 12.033 -11.054 -12.051 1.00 91.31 90 PRO A CA 1
ATOM 707 C C . PRO A 1 90 ? 12.421 -11.088 -10.564 1.00 91.31 90 PRO A C 1
ATOM 709 O O . PRO A 1 90 ? 12.800 -10.078 -9.969 1.00 91.31 90 PRO A O 1
ATOM 712 N N . LEU A 1 91 ? 12.394 -12.288 -9.967 1.00 90.56 91 LEU A N 1
ATOM 713 C CA . LEU A 1 91 ? 12.669 -12.495 -8.534 1.00 90.56 91 LEU A CA 1
ATOM 714 C C . LEU A 1 91 ? 14.081 -12.068 -8.107 1.00 90.56 91 LEU A C 1
ATOM 716 O O . LEU A 1 91 ? 14.319 -11.847 -6.924 1.00 90.56 91 LEU A O 1
ATOM 720 N N . SER A 1 92 ? 15.012 -11.955 -9.058 1.00 87.81 92 SER A N 1
ATOM 721 C CA . SER A 1 92 ? 16.353 -11.412 -8.828 1.00 87.81 92 SER A CA 1
ATOM 722 C C . SER A 1 92 ? 16.347 -9.919 -8.492 1.00 87.81 92 SER A C 1
ATOM 724 O O . SER A 1 92 ? 17.260 -9.458 -7.814 1.00 87.81 92 SER A O 1
ATOM 726 N N . ILE A 1 93 ? 15.339 -9.175 -8.959 1.00 87.56 93 ILE A N 1
ATOM 727 C CA . ILE A 1 93 ? 15.144 -7.747 -8.677 1.00 87.56 93 ILE A CA 1
ATOM 728 C C . ILE A 1 93 ? 14.215 -7.587 -7.477 1.00 87.56 93 ILE A C 1
ATOM 730 O O . ILE A 1 93 ? 14.533 -6.865 -6.534 1.00 87.56 93 ILE A O 1
ATOM 734 N N . ASN A 1 94 ? 13.073 -8.280 -7.498 1.00 90.25 94 ASN A N 1
ATOM 735 C CA . ASN A 1 94 ? 12.081 -8.180 -6.440 1.00 90.25 94 ASN A CA 1
ATOM 736 C C . ASN A 1 94 ? 11.551 -9.564 -6.023 1.00 90.25 94 ASN A C 1
ATOM 738 O O . ASN A 1 94 ? 10.663 -10.117 -6.681 1.00 90.25 94 ASN A O 1
ATOM 742 N N . PRO A 1 95 ? 12.028 -10.120 -4.894 1.00 89.75 95 PRO A N 1
ATOM 743 C CA . PRO A 1 95 ? 11.596 -11.435 -4.431 1.00 89.75 95 PRO A CA 1
ATOM 744 C C . PRO A 1 95 ? 10.138 -11.459 -3.942 1.00 89.75 95 PRO A C 1
ATOM 746 O O . PRO A 1 95 ? 9.573 -12.536 -3.775 1.00 89.75 95 PRO A O 1
ATOM 749 N N . LEU A 1 96 ? 9.503 -1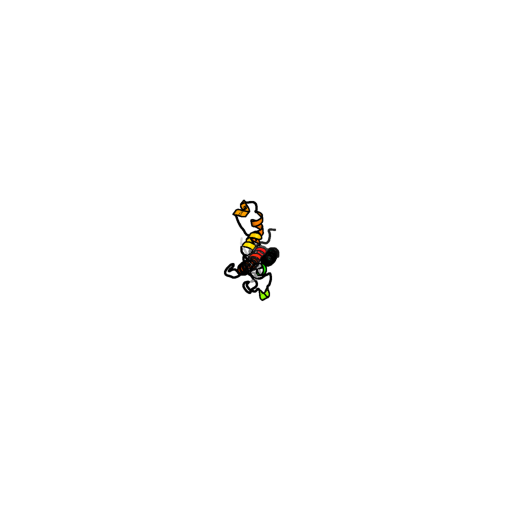0.299 -3.724 1.00 91.31 96 LEU A N 1
ATOM 750 C CA . LEU A 1 96 ? 8.118 -10.202 -3.247 1.00 91.31 96 LEU A CA 1
ATOM 751 C C . LEU A 1 96 ? 7.069 -10.319 -4.363 1.00 91.31 96 LEU A C 1
ATOM 753 O O . LEU A 1 96 ? 5.878 -10.178 -4.073 1.00 91.31 96 LEU A O 1
ATOM 757 N N . ILE A 1 97 ? 7.495 -10.599 -5.604 1.00 92.75 97 ILE A N 1
ATOM 758 C CA . ILE A 1 97 ? 6.643 -10.668 -6.802 1.00 92.75 97 ILE A CA 1
ATOM 759 C C . ILE A 1 97 ? 5.919 -9.331 -6.979 1.00 92.75 97 ILE A C 1
ATOM 761 O O . ILE A 1 97 ? 4.758 -9.159 -6.597 1.00 92.75 97 ILE A O 1
ATOM 765 N N . GLY A 1 98 ? 6.645 -8.341 -7.486 1.00 93.50 98 GLY A N 1
ATOM 766 C CA . GLY A 1 98 ? 6.210 -6.953 -7.442 1.00 93.50 98 GLY A CA 1
ATOM 767 C C . GLY A 1 98 ? 6.801 -6.082 -8.546 1.00 93.50 98 GLY A C 1
ATOM 768 O O . GLY A 1 98 ? 7.425 -6.597 -9.477 1.00 93.50 98 GLY A O 1
ATOM 769 N N . PRO A 1 99 ? 6.576 -4.764 -8.450 1.00 95.19 99 PRO A N 1
ATOM 770 C CA . PRO A 1 99 ? 7.166 -3.778 -9.345 1.00 95.19 99 PRO A CA 1
ATOM 771 C C . PRO A 1 99 ? 8.660 -3.582 -9.040 1.00 95.19 99 PRO A C 1
ATOM 773 O O . PRO A 1 99 ? 9.168 -4.032 -8.011 1.00 95.19 99 PRO A O 1
ATOM 776 N N . ASP A 1 100 ? 9.351 -2.845 -9.899 1.00 93.94 100 ASP A N 1
ATOM 777 C CA . ASP A 1 100 ? 10.704 -2.363 -9.643 1.00 93.94 100 ASP A CA 1
ATOM 778 C C . ASP A 1 100 ? 10.730 -1.335 -8.493 1.00 93.94 100 ASP A C 1
ATOM 780 O O . ASP A 1 100 ? 9.791 -0.550 -8.301 1.00 93.94 100 ASP A O 1
ATOM 784 N N . LEU A 1 101 ? 11.830 -1.308 -7.736 1.00 91.44 101 LEU A N 1
ATOM 785 C CA . LEU A 1 101 ? 12.014 -0.363 -6.629 1.00 91.44 101 LEU A CA 1
ATOM 786 C C . LEU A 1 101 ? 12.058 1.093 -7.114 1.00 91.44 101 LEU A C 1
ATOM 788 O O . LEU A 1 101 ? 11.564 1.977 -6.414 1.00 91.44 101 LEU A O 1
ATOM 792 N N . GLY A 1 102 ? 12.579 1.353 -8.316 1.00 93.69 102 GLY A N 1
ATOM 793 C CA . GLY A 1 102 ? 12.571 2.677 -8.935 1.00 93.69 102 GLY A CA 1
ATOM 794 C C . GLY A 1 102 ? 11.160 3.169 -9.267 1.00 93.69 102 GLY A C 1
ATOM 795 O O . GLY A 1 102 ? 10.871 4.360 -9.122 1.00 93.69 102 GLY A O 1
ATOM 796 N N . THR A 1 103 ? 10.242 2.266 -9.629 1.00 94.75 103 THR A N 1
ATOM 797 C CA . THR A 1 103 ? 8.813 2.600 -9.780 1.00 94.75 103 THR A CA 1
ATOM 798 C C . THR A 1 103 ? 8.228 3.068 -8.461 1.00 94.75 103 THR A C 1
ATOM 800 O O . THR A 1 103 ? 7.617 4.131 -8.405 1.00 94.75 103 THR A O 1
ATOM 803 N N . LEU A 1 104 ? 8.432 2.298 -7.391 1.00 95.56 104 LEU A N 1
ATOM 804 C CA . LEU A 1 104 ? 7.927 2.641 -6.063 1.00 95.56 104 LEU A CA 1
ATOM 805 C C . LEU A 1 104 ? 8.498 3.980 -5.589 1.00 95.56 104 LEU A C 1
ATOM 807 O O . LEU A 1 104 ? 7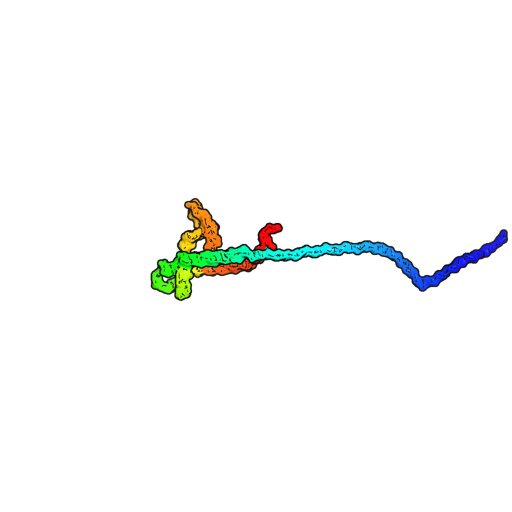.749 4.833 -5.119 1.00 95.56 104 LEU A O 1
ATOM 811 N N . ASP A 1 105 ? 9.798 4.201 -5.769 1.00 96.19 105 ASP A N 1
ATOM 812 C CA . ASP A 1 105 ? 10.457 5.463 -5.436 1.00 96.19 105 ASP A CA 1
ATOM 813 C C . ASP A 1 105 ? 9.884 6.656 -6.220 1.00 96.19 105 ASP A C 1
ATOM 815 O O . ASP A 1 105 ? 9.614 7.711 -5.639 1.00 96.19 105 ASP A O 1
ATOM 819 N N . THR A 1 106 ? 9.604 6.479 -7.511 1.00 95.44 106 THR A N 1
ATOM 820 C CA . THR A 1 106 ? 8.955 7.507 -8.343 1.00 95.44 106 THR A CA 1
ATOM 821 C C . THR A 1 106 ? 7.530 7.804 -7.870 1.00 95.44 106 THR A C 1
ATOM 823 O O . THR A 1 106 ? 7.102 8.955 -7.870 1.00 95.44 106 THR A O 1
ATOM 826 N N . LEU A 1 107 ? 6.802 6.780 -7.422 1.00 96.31 107 LEU A N 1
ATOM 827 C CA . LEU A 1 107 ? 5.430 6.905 -6.931 1.00 96.31 107 LEU A CA 1
ATOM 828 C C . LEU A 1 107 ? 5.323 7.446 -5.499 1.00 96.31 107 LEU A C 1
ATOM 830 O O . LEU A 1 107 ? 4.213 7.688 -5.027 1.00 96.31 107 LEU A O 1
ATOM 834 N N . GLY A 1 108 ? 6.450 7.666 -4.821 1.00 96.50 108 GLY A N 1
ATOM 835 C CA . GLY A 1 108 ? 6.473 8.253 -3.483 1.00 96.50 108 GLY A CA 1
ATOM 836 C C . GLY A 1 108 ? 6.807 7.272 -2.366 1.00 96.50 108 GLY A C 1
ATOM 837 O O . GLY A 1 108 ? 6.395 7.488 -1.228 1.00 96.50 108 GLY A O 1
ATOM 838 N N . ALA A 1 109 ? 7.560 6.204 -2.647 1.00 96.19 109 ALA A N 1
ATOM 839 C CA . ALA A 1 109 ? 8.081 5.351 -1.585 1.00 96.19 109 ALA A CA 1
ATOM 840 C C . ALA A 1 109 ? 8.866 6.174 -0.557 1.00 96.19 109 ALA A C 1
ATOM 842 O O . ALA A 1 109 ? 9.411 7.248 -0.849 1.00 96.19 109 ALA A O 1
ATOM 843 N N . LEU A 1 110 ? 8.886 5.657 0.668 1.00 96.25 110 LEU A N 1
ATOM 844 C CA . LEU A 1 110 ? 9.471 6.336 1.809 1.00 96.25 110 LEU A CA 1
ATOM 845 C C . LEU A 1 110 ? 10.986 6.512 1.614 1.00 96.25 110 LEU A C 1
ATOM 847 O O . LEU A 1 110 ? 11.746 5.555 1.730 1.00 96.25 110 LEU A O 1
ATOM 851 N N . ASP A 1 111 ? 11.416 7.752 1.374 1.00 96.38 111 ASP A N 1
ATOM 852 C CA . ASP A 1 111 ? 12.823 8.156 1.333 1.00 96.38 111 ASP A CA 1
ATOM 853 C C . ASP A 1 111 ? 13.010 9.415 2.186 1.00 96.38 111 ASP A C 1
ATOM 855 O O . ASP A 1 111 ? 12.580 10.514 1.827 1.00 96.38 111 ASP A O 1
ATOM 859 N N . TYR A 1 112 ? 13.672 9.247 3.333 1.00 95.00 112 TYR A N 1
ATOM 860 C CA . TYR A 1 112 ? 13.942 10.329 4.278 1.00 95.00 112 TYR A CA 1
ATOM 861 C C . TYR A 1 112 ? 14.713 11.494 3.643 1.00 95.00 112 TYR A C 1
ATOM 863 O O . TYR A 1 112 ? 14.410 12.652 3.928 1.00 95.00 112 TYR A O 1
ATOM 871 N N . LYS A 1 113 ? 15.690 11.215 2.770 1.00 96.75 113 LYS A N 1
ATOM 872 C CA . LYS A 1 113 ? 16.502 12.274 2.156 1.00 96.75 113 LYS A CA 1
ATOM 873 C C . LYS A 1 113 ? 15.631 13.166 1.280 1.00 96.75 113 LYS A C 1
ATOM 875 O O . LYS A 1 113 ? 15.763 14.385 1.347 1.00 96.75 113 LYS A O 1
ATOM 880 N N . LYS A 1 114 ? 14.705 12.560 0.531 1.00 95.69 114 LYS A N 1
ATOM 881 C CA . LYS A 1 114 ? 13.749 13.281 -0.318 1.00 95.69 114 LYS A CA 1
ATOM 882 C C . LYS A 1 114 ? 12.690 14.029 0.486 1.00 95.69 114 LYS A C 1
ATOM 884 O O . LYS A 1 114 ? 12.323 15.148 0.142 1.00 95.69 114 LYS A O 1
ATOM 889 N N . ILE A 1 115 ? 12.239 13.453 1.599 1.00 97.06 115 ILE A N 1
ATOM 890 C CA . ILE A 1 115 ? 11.306 14.122 2.516 1.00 97.06 115 ILE A CA 1
ATOM 891 C C . ILE A 1 115 ? 11.915 15.420 3.046 1.00 97.06 115 ILE A C 1
ATOM 893 O O . ILE A 1 115 ? 11.289 16.475 2.960 1.00 97.06 115 ILE A O 1
ATOM 897 N N . VAL A 1 116 ? 13.153 15.361 3.543 1.00 96.75 116 VAL A N 1
ATOM 898 C CA . VAL A 1 116 ? 13.849 16.543 4.072 1.00 96.75 116 VAL A CA 1
ATOM 899 C C . VAL A 1 116 ? 14.207 17.538 2.964 1.00 96.75 116 VAL A C 1
ATOM 901 O O . VAL A 1 116 ? 14.260 18.737 3.223 1.00 96.75 116 VAL A O 1
ATOM 904 N N . SER A 1 117 ? 14.387 17.081 1.721 1.00 95.69 117 SER A N 1
ATOM 905 C CA . SER A 1 117 ? 14.621 17.956 0.566 1.00 95.69 117 SER A CA 1
ATOM 906 C C . SER A 1 117 ? 13.350 18.566 -0.040 1.00 95.69 117 SER A C 1
ATOM 908 O O . SER A 1 117 ? 13.432 19.164 -1.111 1.00 95.69 117 SER A O 1
ATOM 910 N N . GLY A 1 118 ? 12.189 18.430 0.611 1.00 95.81 118 GLY A N 1
ATOM 911 C CA . GLY A 1 118 ? 10.950 19.091 0.193 1.00 95.81 118 GLY A CA 1
ATOM 912 C C . GLY A 1 118 ? 9.873 18.175 -0.384 1.00 95.81 118 GLY A C 1
ATOM 913 O O . GLY A 1 118 ? 8.927 18.693 -0.968 1.00 95.81 118 GLY A O 1
ATOM 914 N N . GLU A 1 119 ? 9.964 16.853 -0.191 1.00 96.88 119 GLU A N 1
ATOM 915 C CA . GLU A 1 119 ? 8.948 15.881 -0.630 1.00 96.88 119 GLU A CA 1
ATOM 916 C C . GLU A 1 119 ? 8.130 15.252 0.525 1.00 96.88 119 GLU A C 1
ATOM 918 O O . GLU A 1 119 ? 8.077 14.024 0.652 1.00 96.88 119 GLU A O 1
ATOM 923 N N . PRO A 1 120 ? 7.460 16.035 1.401 1.00 96.44 120 PRO A N 1
ATOM 924 C CA . PRO A 1 120 ? 6.775 15.500 2.584 1.00 96.44 120 PRO A CA 1
ATOM 925 C C . PRO A 1 120 ? 5.574 14.604 2.246 1.00 96.44 120 PRO A C 1
ATOM 927 O O . PRO A 1 120 ? 5.187 13.762 3.055 1.00 96.44 120 PRO A O 1
ATOM 930 N N . TRP A 1 121 ? 5.004 14.728 1.042 1.00 96.25 121 TRP A N 1
ATOM 931 C CA . TRP A 1 121 ? 3.904 13.876 0.573 1.00 96.25 121 TRP A CA 1
ATOM 932 C C . TRP A 1 121 ? 4.283 12.389 0.493 1.00 96.25 121 TRP A C 1
ATOM 934 O O . TRP A 1 121 ? 3.395 11.532 0.466 1.00 96.25 121 TRP A O 1
ATOM 944 N N . ARG A 1 122 ? 5.583 12.055 0.504 1.00 96.75 122 ARG A N 1
ATOM 945 C CA . ARG A 1 122 ? 6.076 10.672 0.610 1.00 96.75 122 ARG A CA 1
ATOM 946 C C . ARG A 1 122 ? 5.582 9.959 1.863 1.00 96.75 122 ARG A C 1
ATOM 948 O O . ARG A 1 122 ? 5.312 8.771 1.797 1.00 96.75 122 ARG A O 1
ATOM 955 N N . LEU A 1 123 ? 5.376 10.681 2.967 1.00 96.00 123 LEU A N 1
ATOM 956 C CA . LEU A 1 123 ? 4.846 10.111 4.213 1.00 96.00 123 LEU A CA 1
ATOM 957 C C . LEU A 1 123 ? 3.405 9.607 4.075 1.00 96.00 123 LEU A C 1
ATOM 959 O O . LEU A 1 123 ? 3.008 8.679 4.771 1.00 96.00 123 LEU A O 1
ATOM 963 N N . ILE A 1 124 ? 2.620 10.222 3.187 1.00 96.00 124 ILE A N 1
ATOM 964 C CA . ILE A 1 124 ? 1.227 9.833 2.946 1.00 96.00 124 ILE A CA 1
ATOM 965 C C . ILE A 1 124 ? 1.142 8.801 1.823 1.00 96.00 124 ILE A C 1
ATOM 967 O O . ILE A 1 124 ? 0.422 7.815 1.939 1.00 96.00 124 ILE A O 1
ATOM 971 N N . SER A 1 125 ? 1.890 8.999 0.737 1.00 95.44 125 SER A N 1
ATOM 972 C CA . SER A 1 125 ? 1.888 8.067 -0.399 1.00 95.44 125 SER A CA 1
ATOM 973 C C . SER A 1 125 ? 2.462 6.697 -0.031 1.00 95.44 125 SER A C 1
ATOM 975 O O . SER A 1 125 ? 1.890 5.686 -0.435 1.00 95.44 125 SER A O 1
ATOM 977 N N . CYS A 1 126 ? 3.504 6.628 0.807 1.00 95.38 126 CYS A N 1
ATOM 978 C CA . CYS A 1 126 ? 4.109 5.355 1.203 1.00 95.38 126 CYS A CA 1
ATOM 979 C C . CYS A 1 126 ? 3.167 4.420 1.976 1.00 95.38 126 CYS A C 1
ATOM 981 O O . CYS A 1 126 ? 3.414 3.220 1.993 1.00 95.38 126 CYS A O 1
ATOM 983 N N . ILE A 1 127 ? 2.090 4.937 2.580 1.00 95.38 127 ILE A N 1
ATOM 984 C CA . ILE A 1 127 ? 1.076 4.131 3.285 1.00 95.38 127 ILE A CA 1
ATOM 985 C C . ILE A 1 127 ? 0.389 3.152 2.321 1.00 95.38 127 ILE A C 1
ATOM 987 O O . ILE A 1 127 ? 0.033 2.042 2.706 1.00 95.38 127 ILE A O 1
ATOM 991 N N . TRP A 1 128 ? 0.223 3.556 1.060 1.00 95.81 128 TRP A N 1
ATOM 992 C CA . TRP A 1 128 ? -0.526 2.805 0.052 1.00 95.81 128 TRP A CA 1
ATOM 993 C C . TRP A 1 128 ? 0.367 1.954 -0.856 1.00 95.81 128 TRP A C 1
ATOM 995 O O . TRP A 1 128 ? -0.105 1.030 -1.524 1.00 95.81 128 TRP A O 1
ATOM 1005 N N . LEU A 1 129 ? 1.667 2.251 -0.902 1.00 96.19 129 LEU A N 1
ATOM 1006 C CA . LEU A 1 129 ? 2.610 1.587 -1.795 1.00 96.19 129 LEU A CA 1
ATOM 1007 C C . LEU A 1 129 ? 3.061 0.244 -1.223 1.00 96.19 129 LEU A C 1
ATOM 1009 O O . LEU A 1 129 ? 3.640 0.163 -0.143 1.00 96.19 129 LEU A O 1
ATOM 1013 N N . HIS A 1 130 ? 2.843 -0.818 -1.995 1.00 95.69 130 HIS A N 1
ATOM 1014 C CA . HIS A 1 130 ? 3.210 -2.177 -1.615 1.00 95.69 130 HIS A CA 1
ATOM 1015 C C . HIS A 1 130 ? 4.304 -2.714 -2.533 1.00 95.69 130 HIS A C 1
ATOM 1017 O O . HIS A 1 130 ? 4.202 -2.649 -3.756 1.00 95.69 130 HIS A O 1
ATOM 1023 N N . GLY A 1 131 ? 5.336 -3.297 -1.923 1.00 93.62 131 GLY A N 1
ATOM 1024 C CA . GLY A 1 131 ? 6.499 -3.843 -2.624 1.00 93.62 131 GLY A CA 1
ATOM 1025 C C . GLY A 1 131 ? 6.242 -5.109 -3.443 1.00 93.62 131 GLY A C 1
ATOM 1026 O O . GLY A 1 131 ? 7.116 -5.515 -4.194 1.00 93.62 131 GLY A O 1
ATOM 1027 N N . GLY A 1 132 ? 5.082 -5.754 -3.318 1.00 94.75 132 GLY A N 1
ATOM 1028 C CA . GLY A 1 132 ? 4.764 -6.971 -4.064 1.00 94.75 132 GLY A CA 1
ATOM 1029 C C . GLY A 1 132 ? 3.500 -7.662 -3.568 1.00 94.75 132 GLY A C 1
ATOM 1030 O O . GLY A 1 132 ? 2.937 -7.278 -2.538 1.00 94.75 132 GLY A O 1
ATOM 1031 N N . ILE A 1 133 ? 3.065 -8.695 -4.294 1.00 94.75 133 ILE A N 1
ATOM 1032 C CA . ILE A 1 133 ? 1.840 -9.447 -3.988 1.00 94.75 133 ILE A CA 1
ATOM 1033 C C . ILE A 1 133 ? 1.919 -10.069 -2.601 1.00 94.75 133 ILE A C 1
ATOM 1035 O O . ILE A 1 133 ? 0.954 -9.994 -1.849 1.00 94.75 133 ILE A O 1
ATOM 1039 N N . ILE A 1 134 ? 3.055 -10.676 -2.248 1.00 94.62 134 ILE A N 1
ATOM 1040 C CA . ILE A 1 134 ? 3.194 -11.362 -0.956 1.00 94.62 134 ILE A CA 1
ATOM 1041 C C . ILE A 1 134 ? 2.974 -10.364 0.187 1.00 94.62 134 ILE A C 1
ATOM 1043 O O . ILE A 1 134 ? 2.219 -10.640 1.119 1.00 94.62 134 ILE A O 1
ATOM 1047 N N . HIS A 1 135 ? 3.572 -9.175 0.078 1.00 94.62 135 HIS A N 1
ATOM 1048 C CA . HIS A 1 135 ? 3.398 -8.111 1.061 1.00 94.62 135 HIS A CA 1
ATOM 1049 C C . HIS A 1 135 ? 1.943 -7.613 1.108 1.00 94.62 135 HIS A C 1
ATOM 1051 O O . HIS A 1 135 ? 1.376 -7.502 2.193 1.00 94.62 135 HIS A O 1
ATOM 1057 N N . LEU A 1 136 ? 1.308 -7.386 -0.049 1.00 96.19 136 LEU A N 1
ATOM 1058 C CA . LEU A 1 136 ? -0.099 -6.982 -0.118 1.00 96.19 136 LEU A CA 1
ATOM 1059 C C . LEU A 1 136 ? -1.028 -8.023 0.520 1.00 96.19 136 LEU A C 1
ATOM 1061 O O . LEU A 1 136 ? -1.903 -7.656 1.295 1.00 96.19 136 LEU A O 1
ATOM 1065 N N . LEU A 1 137 ? -0.838 -9.313 0.235 1.00 95.88 137 LEU A N 1
ATOM 1066 C CA . LEU A 1 137 ? -1.675 -10.384 0.779 1.00 95.88 137 LEU A CA 1
ATOM 1067 C C . LEU A 1 137 ? -1.586 -10.453 2.302 1.00 95.88 137 LEU A C 1
ATOM 1069 O O . LEU A 1 137 ? -2.617 -10.491 2.967 1.00 95.88 137 LEU A O 1
ATOM 1073 N N . VAL A 1 138 ? -0.374 -10.421 2.862 1.00 95.44 138 VAL A N 1
ATOM 1074 C CA . VAL A 1 138 ? -0.189 -10.415 4.321 1.00 95.44 138 VAL A CA 1
ATOM 1075 C C . VAL A 1 138 ? -0.840 -9.176 4.940 1.00 95.44 138 VAL A C 1
ATOM 1077 O O . VAL A 1 138 ? -1.516 -9.299 5.963 1.00 95.44 138 VAL A O 1
ATOM 1080 N N . ASN A 1 139 ? -0.723 -8.008 4.297 1.00 94.56 139 ASN A N 1
ATOM 1081 C CA . ASN A 1 139 ? -1.383 -6.784 4.750 1.00 94.56 139 ASN A CA 1
ATOM 1082 C C . ASN A 1 139 ? -2.915 -6.913 4.717 1.00 94.56 139 ASN A C 1
ATOM 1084 O O . ASN A 1 139 ? -3.577 -6.600 5.700 1.00 94.56 139 ASN A O 1
ATOM 1088 N N . MET A 1 140 ? -3.491 -7.436 3.630 1.00 95.31 140 MET A N 1
ATOM 1089 C CA . MET A 1 140 ? -4.942 -7.612 3.505 1.00 95.31 140 MET A CA 1
ATOM 1090 C C . MET A 1 140 ? -5.488 -8.619 4.515 1.00 95.31 140 MET A C 1
ATOM 1092 O O . MET A 1 140 ? -6.514 -8.358 5.135 1.00 95.31 140 MET A O 1
ATOM 1096 N N . LEU A 1 141 ? -4.801 -9.747 4.724 1.00 95.94 141 LEU A N 1
ATOM 1097 C CA . LEU A 1 141 ? -5.190 -10.719 5.745 1.00 95.94 141 LEU A CA 1
ATOM 1098 C C . LEU A 1 141 ? -5.158 -10.060 7.129 1.00 95.94 141 LEU A C 1
ATOM 1100 O O . LEU A 1 141 ? -6.138 -10.121 7.864 1.00 95.94 141 LEU A O 1
ATOM 1104 N N . SER A 1 142 ? -4.078 -9.352 7.456 1.00 94.19 142 SER A N 1
ATOM 1105 C CA . SER A 1 142 ? -3.939 -8.671 8.748 1.00 94.19 142 SER A CA 1
ATOM 1106 C C . SER A 1 142 ? -5.027 -7.611 8.957 1.00 94.19 142 SER A C 1
ATOM 1108 O O . SER A 1 142 ? -5.699 -7.615 9.988 1.00 94.19 142 SER A O 1
ATOM 1110 N N . LEU A 1 143 ? -5.261 -6.746 7.966 1.00 93.88 143 LEU A N 1
ATOM 1111 C CA . LEU A 1 143 ? -6.282 -5.700 8.021 1.00 93.88 143 LEU A CA 1
ATOM 1112 C C . LEU A 1 143 ? -7.691 -6.280 8.137 1.00 93.88 143 LEU A C 1
ATOM 1114 O O . LEU A 1 143 ? -8.457 -5.842 8.985 1.00 93.88 143 LEU A O 1
ATOM 1118 N N . LEU A 1 144 ? -8.049 -7.279 7.333 1.00 93.62 144 LEU A N 1
ATOM 1119 C CA . LEU A 1 144 ? -9.407 -7.817 7.350 1.00 93.62 144 LEU A CA 1
ATOM 1120 C C . LEU A 1 144 ? -9.678 -8.674 8.594 1.00 93.62 144 LEU A C 1
ATOM 1122 O O . LEU A 1 144 ? -10.780 -8.612 9.130 1.00 93.62 144 LEU A O 1
ATOM 1126 N N . PHE A 1 145 ? -8.702 -9.441 9.092 1.00 93.69 145 PHE A N 1
ATOM 1127 C CA . PHE A 1 145 ? -8.905 -10.264 10.289 1.00 93.69 145 PHE A CA 1
ATOM 1128 C C . PHE A 1 145 ? -8.832 -9.460 11.583 1.00 93.69 145 PHE A C 1
ATOM 1130 O O . PHE A 1 145 ? -9.684 -9.635 12.450 1.00 93.69 145 PHE A O 1
ATOM 1137 N N . ILE A 1 146 ? -7.825 -8.598 11.728 1.00 94.12 146 ILE A N 1
ATOM 1138 C CA . ILE A 1 146 ? -7.608 -7.839 12.964 1.00 94.12 146 ILE A CA 1
ATOM 1139 C C . ILE A 1 146 ? -8.372 -6.518 12.897 1.00 94.12 146 ILE A C 1
ATOM 1141 O O . ILE A 1 146 ? -9.109 -6.184 13.818 1.00 94.12 146 ILE A O 1
ATOM 1145 N N . GLY A 1 147 ? -8.262 -5.786 11.789 1.00 92.06 147 GLY A N 1
ATOM 1146 C CA . GLY A 1 147 ? -8.868 -4.463 11.640 1.00 92.06 147 GLY A CA 1
ATOM 1147 C C . GLY A 1 147 ? -10.393 -4.482 11.716 1.00 92.06 147 GLY A C 1
ATOM 1148 O O . GLY A 1 147 ? -10.951 -3.677 12.450 1.00 92.06 147 GLY A O 1
ATOM 1149 N N . ILE A 1 148 ? -11.080 -5.413 11.039 1.00 92.56 148 ILE A N 1
ATOM 1150 C CA . ILE A 1 148 ? -12.554 -5.486 11.118 1.00 92.56 148 ILE A CA 1
ATOM 1151 C C . ILE A 1 148 ? -13.005 -5.785 12.550 1.00 92.56 148 ILE A C 1
ATOM 1153 O O . ILE A 1 148 ? -13.997 -5.224 13.004 1.00 92.56 148 ILE A O 1
ATOM 1157 N N . ARG A 1 149 ? -12.280 -6.645 13.277 1.00 90.25 149 ARG A N 1
ATOM 1158 C CA . ARG A 1 149 ? -12.601 -6.964 14.675 1.00 90.25 149 ARG A CA 1
ATOM 1159 C C . ARG A 1 149 ? -12.406 -5.757 15.580 1.00 90.25 149 ARG A C 1
ATOM 1161 O O . ARG A 1 149 ? -13.316 -5.432 16.331 1.00 90.25 149 ARG A O 1
ATOM 1168 N N . LEU A 1 150 ? -11.288 -5.049 15.432 1.00 91.25 150 LEU A N 1
ATOM 1169 C CA . LEU A 1 150 ? -11.039 -3.807 16.163 1.00 91.25 150 LEU A CA 1
ATOM 1170 C C . LEU A 1 150 ? -12.100 -2.742 15.850 1.00 91.25 150 LEU A C 1
ATOM 1172 O O . LEU A 1 150 ? -12.615 -2.109 16.766 1.00 91.25 150 LEU A O 1
ATOM 1176 N N . GLU A 1 151 ? -12.468 -2.570 14.579 1.00 91.19 151 GLU A N 1
ATOM 1177 C CA . GLU A 1 151 ? -13.493 -1.606 14.171 1.00 91.19 151 GLU A CA 1
ATOM 1178 C C . GLU A 1 151 ? -14.867 -1.977 14.746 1.00 91.19 151 GLU A C 1
ATOM 1180 O O . GLU A 1 151 ? -15.576 -1.098 15.216 1.00 91.19 151 GLU A O 1
ATOM 1185 N N . GLN A 1 152 ? -15.229 -3.264 14.780 1.00 89.81 152 GLN A N 1
ATOM 1186 C CA . GLN A 1 152 ? -16.489 -3.741 15.365 1.00 89.81 152 GLN A CA 1
ATOM 1187 C C . GLN A 1 152 ? -16.548 -3.604 16.894 1.00 89.81 152 GLN A C 1
ATOM 1189 O O . GLN A 1 152 ? -17.632 -3.351 17.423 1.00 89.81 152 GLN A O 1
ATOM 1194 N N . GLU A 1 153 ? -15.421 -3.806 17.587 1.00 85.94 153 GLU A N 1
ATOM 1195 C CA . GLU A 1 153 ? -15.325 -3.790 19.055 1.00 85.94 153 GLU A CA 1
ATOM 1196 C C . GLU A 1 153 ? -15.217 -2.377 19.632 1.00 85.94 153 GLU A C 1
ATOM 1198 O O . GLU A 1 153 ? -15.879 -2.072 20.624 1.00 85.94 153 GLU A O 1
ATOM 1203 N N . PHE A 1 154 ? -14.402 -1.515 19.021 1.00 85.88 154 PHE A N 1
ATOM 1204 C CA . PHE A 1 154 ? -14.131 -0.171 19.538 1.00 85.88 154 PHE A CA 1
ATOM 1205 C C . PHE A 1 154 ? -14.906 0.926 18.800 1.00 85.88 154 PHE A C 1
ATOM 1207 O O . PHE A 1 154 ? -15.134 1.994 19.369 1.00 85.88 154 PHE A O 1
ATOM 1214 N N . GLY A 1 155 ? -15.333 0.679 17.556 1.00 79.00 155 GLY A N 1
ATOM 1215 C CA . GLY A 1 155 ? -15.997 1.680 16.723 1.00 79.00 155 GLY A CA 1
ATOM 1216 C C . GLY A 1 155 ? -15.173 2.961 16.558 1.00 79.00 155 GLY A C 1
ATOM 1217 O O . GLY A 1 155 ? -13.944 2.952 16.637 1.00 79.00 155 GLY A O 1
ATOM 1218 N N . PHE A 1 156 ? -15.867 4.080 16.347 1.00 74.38 156 PHE A N 1
ATOM 1219 C CA . PHE A 1 156 ? -15.275 5.419 16.316 1.00 74.38 156 PHE A CA 1
ATOM 1220 C C . PHE A 1 156 ? -15.958 6.313 17.351 1.00 74.38 156 PHE A C 1
ATOM 1222 O O . PHE A 1 156 ? -16.652 7.244 16.968 1.00 74.38 156 PHE A O 1
ATOM 1229 N N . GLY A 1 157 ? -15.779 5.981 18.636 1.00 61.19 157 GLY A N 1
ATOM 1230 C CA . GLY A 1 157 ? -16.140 6.809 19.796 1.00 61.19 157 GLY A CA 1
ATOM 1231 C C . GLY A 1 157 ? -17.469 7.566 19.685 1.00 61.19 157 GLY A C 1
ATOM 1232 O O . GLY A 1 157 ? -17.470 8.721 19.264 1.00 61.19 157 GLY A O 1
ATOM 1233 N N . GLU A 1 158 ? -18.566 6.941 20.118 1.00 50.62 158 GLU A N 1
ATOM 1234 C CA . GLU A 1 158 ? -19.764 7.675 20.563 1.00 50.62 158 GLU A CA 1
ATOM 1235 C C . GLU A 1 158 ? -19.700 7.941 22.071 1.00 50.62 158 GLU A C 1
ATOM 1237 O O . GLU A 1 158 ? -19.284 7.019 22.816 1.00 50.62 158 GLU A O 1
#

Sequence (158 aa):
MAMRGDGSTAVDMDTKTVWIPKQDLPPPPPPPPPPPPPHKPWIAWLVPSVAIVNIVFFAYTMYANDCPARHPPGDVCILFRYFGRFSFEPLSINPLIGPDLGTLDTLGALDYKKIVSGEPWRLISCIWLHGGIIHLLVNMLSLLFIGIRLEQEFGFGE

Radius of gyration: 41.65 Å; chains: 1; bounding box: 84×48×135 Å

Secondary structure (DSSP, 8-state):
------------------------PPPPPPPPPPPPPPPPPP---HHHHHHHHHHHHHHHHHHHH-HHHHS-SSTTSBTHHHHGGGPBPPTTT-TTS---HHHHHHHT---HHHHHTT-TTHHHHTTT--S-HHHHHHHHHHIIIIIHHHHHHHTT--

Foldseek 3Di:
DDDDDDDDDDDPPPPDDPPDPPPPDPPPPDDDDDDDDDDFFADDDVLVVLLVLLVVLQQVLLLLLQVCVVDDPDPQFAPCVPQPRSTFHHCVQAVQRGGHPVSLVVQQDDDPVVCVVPRVCSVVRNVSDDSHDNRSVVVSCCSVVVVSVCCRPVPDDD

pLDDT: mean 83.92, std 17.79, range [33.28, 97.44]